Protein AF-A0A455X3H4-F1 (afdb_monomer_lite)

pLDDT: mean 92.58, std 8.88, range [49.88, 98.0]

Radius of gyration: 15.88 Å; chains: 1; bounding box: 37×27×40 Å

Secondary structure (DSSP, 8-state):
--HHHHHHHHHHHHHHHHHHHHHHHHHHHHTTTS-HHHHHHHHHHHHHHHHHHHHHHHHHHHHHHTT--

Foldseek 3Di:
DPPVVVVVVVLVVVLVVVLVVQLVVLCVVCPPVDDPVVSVVVSVVRSVVSVVVSVVVVVVVVCVVVVND

Sequence (69 aa):
MNKLIQEIIIYLIVALSSLFIMSYAVHMLVGGLVSKKTEYLLIIITCIIGVVAIGFMAWDVAKRRKGLK

Structure (mmCIF, N/CA/C/O backbone):
data_AF-A0A455X3H4-F1
#
_entry.id   AF-A0A455X3H4-F1
#
loop_
_atom_site.group_PDB
_atom_site.id
_atom_site.type_symbol
_atom_site.label_atom_id
_atom_site.label_alt_id
_atom_site.label_comp_id
_atom_site.label_asym_id
_atom_site.label_entity_id
_atom_site.label_seq_id
_atom_site.pdbx_PDB_ins_code
_atom_site.Cartn_x
_atom_site.Cartn_y
_atom_site.Cartn_z
_atom_site.occupancy
_atom_site.B_iso_or_equiv
_atom_site.auth_seq_id
_atom_site.auth_comp_id
_atom_site.auth_asym_id
_atom_site.auth_atom_id
_atom_site.pdbx_PDB_model_num
ATOM 1 N N . MET A 1 1 ? -8.092 14.309 20.804 1.00 60.75 1 MET A N 1
ATOM 2 C CA . MET A 1 1 ? -8.401 13.659 19.508 1.00 60.75 1 MET A CA 1
ATOM 3 C C . MET A 1 1 ? -9.185 12.382 19.800 1.00 60.75 1 M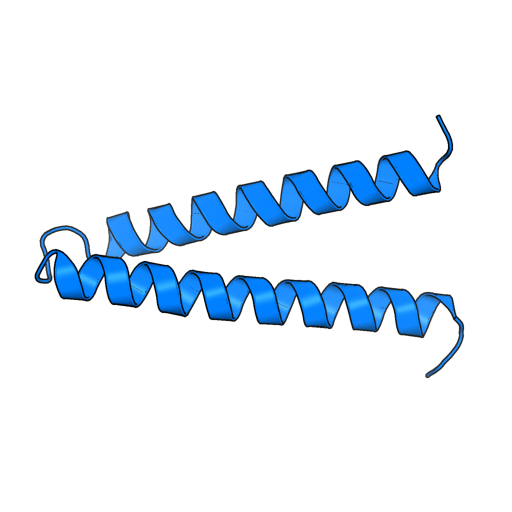ET A C 1
ATOM 5 O O . MET A 1 1 ? -8.800 11.677 20.722 1.00 60.75 1 MET A O 1
ATOM 9 N N . ASN A 1 2 ? -10.306 12.115 19.120 1.00 85.00 2 ASN A N 1
ATOM 10 C CA . ASN A 1 2 ? -11.093 10.890 19.346 1.00 85.00 2 ASN A CA 1
ATOM 11 C C . ASN A 1 2 ? -10.233 9.655 19.009 1.00 85.00 2 ASN A C 1
ATOM 13 O O . ASN A 1 2 ? -9.599 9.647 17.954 1.00 85.00 2 ASN A O 1
ATOM 17 N N . LYS A 1 3 ? -10.209 8.628 19.872 1.00 85.94 3 LYS A N 1
ATOM 18 C CA . LYS A 1 3 ? -9.379 7.417 19.700 1.00 85.94 3 LYS A CA 1
ATOM 19 C C . LYS A 1 3 ? -9.589 6.753 18.332 1.00 85.94 3 LYS A C 1
ATOM 21 O O . LYS A 1 3 ? -8.623 6.337 17.704 1.00 85.94 3 LYS A O 1
ATOM 26 N N . LEU A 1 4 ? -10.828 6.749 17.834 1.00 84.31 4 LEU A N 1
ATOM 27 C CA . LEU A 1 4 ? -11.167 6.213 16.509 1.00 84.31 4 LEU A CA 1
ATOM 28 C C . LEU A 1 4 ? -10.523 7.001 15.361 1.00 84.31 4 LEU A C 1
ATOM 30 O O . LEU A 1 4 ? -10.061 6.416 14.389 1.00 84.31 4 LEU A O 1
ATOM 34 N N . ILE A 1 5 ? -10.463 8.331 15.477 1.00 87.69 5 ILE A N 1
ATOM 35 C CA . ILE A 1 5 ? -9.845 9.187 14.455 1.00 87.69 5 ILE A CA 1
ATOM 36 C C . ILE A 1 5 ? -8.332 8.943 14.415 1.00 87.69 5 ILE A C 1
ATOM 38 O O . ILE A 1 5 ? -7.760 8.860 13.333 1.00 87.69 5 ILE A O 1
ATOM 42 N N . GLN A 1 6 ? -7.688 8.777 15.576 1.00 91.44 6 GLN A N 1
ATOM 43 C CA . GLN A 1 6 ? -6.256 8.455 15.636 1.00 91.44 6 GLN A CA 1
ATOM 44 C C . GLN A 1 6 ? -5.954 7.124 14.945 1.00 91.44 6 GLN A C 1
ATOM 46 O O . GLN A 1 6 ? -5.022 7.037 14.153 1.00 91.44 6 GLN A O 1
ATOM 51 N N . GLU A 1 7 ? -6.766 6.106 15.220 1.00 90.12 7 GLU A N 1
ATOM 52 C CA . GLU A 1 7 ? -6.605 4.775 14.645 1.00 90.12 7 GLU A CA 1
ATOM 53 C C . GLU A 1 7 ? -6.751 4.782 13.115 1.00 90.12 7 GLU A C 1
ATOM 55 O O . GLU A 1 7 ? -5.897 4.242 12.413 1.00 90.12 7 GLU A O 1
ATOM 60 N N . ILE A 1 8 ? -7.775 5.464 12.587 1.00 90.88 8 ILE A N 1
ATOM 61 C CA . ILE A 1 8 ? -7.985 5.599 11.137 1.00 90.88 8 ILE A CA 1
ATOM 62 C C . ILE A 1 8 ? -6.795 6.298 10.470 1.00 90.88 8 ILE A C 1
ATOM 64 O O . ILE A 1 8 ? -6.332 5.846 9.424 1.00 90.88 8 ILE A O 1
ATOM 68 N N . ILE A 1 9 ? -6.278 7.373 11.072 1.00 94.06 9 ILE A N 1
ATOM 69 C CA . ILE A 1 9 ? -5.118 8.098 10.535 1.00 94.06 9 ILE A CA 1
ATOM 70 C C . ILE A 1 9 ? -3.891 7.183 10.482 1.00 94.06 9 ILE A C 1
ATOM 72 O O . ILE A 1 9 ? -3.214 7.133 9.458 1.00 94.06 9 ILE A O 1
ATOM 76 N N . ILE A 1 10 ? -3.622 6.426 11.550 1.00 94.56 10 ILE A N 1
ATOM 77 C CA . ILE A 1 10 ? -2.486 5.496 11.595 1.00 94.56 10 ILE A CA 1
ATOM 78 C C . ILE A 1 10 ? -2.631 4.428 10.507 1.00 94.56 10 ILE A C 1
ATOM 80 O O . ILE A 1 10 ? -1.683 4.186 9.763 1.00 94.56 10 ILE A O 1
ATOM 84 N N . TYR A 1 11 ? -3.813 3.827 10.359 1.00 93.12 11 TYR A N 1
ATOM 85 C CA . TYR A 1 11 ? -4.046 2.817 9.326 1.00 93.12 11 TYR A CA 1
ATOM 86 C C . TYR A 1 11 ? -3.912 3.367 7.909 1.00 93.12 11 TYR A C 1
ATOM 88 O O . TYR A 1 11 ? -3.333 2.694 7.061 1.00 93.12 11 TYR A O 1
ATOM 96 N N . LEU A 1 12 ? -4.375 4.591 7.653 1.00 94.50 12 LEU A N 1
ATOM 97 C CA . LEU A 1 12 ? -4.183 5.242 6.358 1.00 94.50 12 LEU A CA 1
ATOM 98 C C . LEU A 1 12 ? -2.702 5.479 6.057 1.00 94.50 12 LEU A C 1
ATOM 100 O O . LEU A 1 12 ? -2.250 5.168 4.957 1.00 94.50 12 LEU A O 1
ATOM 104 N N . ILE A 1 13 ? -1.936 5.979 7.030 1.00 97.31 13 ILE A N 1
ATOM 105 C CA . ILE A 1 13 ? -0.495 6.210 6.864 1.00 97.31 13 ILE A CA 1
ATOM 106 C C . ILE A 1 13 ? 0.227 4.894 6.566 1.00 97.31 13 ILE A C 1
ATOM 108 O O . ILE A 1 13 ? 1.022 4.836 5.630 1.00 97.31 13 ILE A O 1
ATOM 112 N N . VAL A 1 14 ? -0.074 3.836 7.324 1.00 96.25 14 VAL A N 1
ATOM 113 C CA . VAL A 1 14 ? 0.528 2.510 7.128 1.00 96.25 14 VAL A CA 1
ATOM 114 C C . VAL A 1 14 ? 0.134 1.911 5.777 1.00 96.25 14 VAL A C 1
ATOM 116 O O . VAL A 1 14 ? 0.985 1.354 5.087 1.00 96.25 14 VAL A O 1
ATOM 119 N N . ALA A 1 15 ? -1.128 2.035 5.363 1.00 9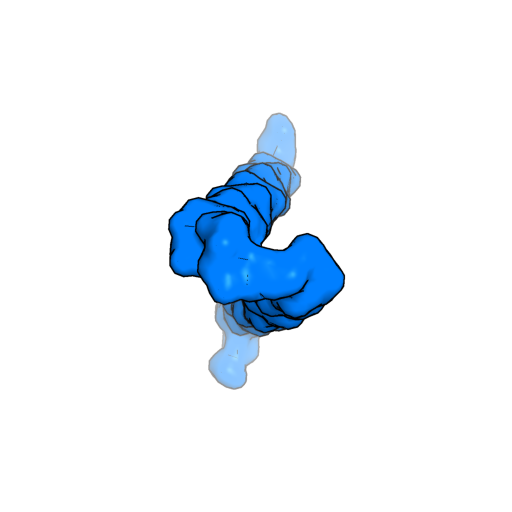6.12 15 ALA A N 1
ATOM 120 C CA . ALA A 1 15 ? -1.581 1.538 4.066 1.00 96.12 15 ALA A CA 1
ATOM 121 C C . ALA A 1 15 ? -0.857 2.240 2.907 1.00 96.12 15 ALA A C 1
ATOM 123 O O . ALA A 1 15 ? -0.361 1.577 1.996 1.00 96.12 15 ALA A O 1
ATOM 124 N N . LEU A 1 16 ? -0.744 3.571 2.963 1.00 97.19 16 LEU A N 1
ATOM 125 C CA . LEU A 1 16 ? -0.048 4.351 1.941 1.00 97.19 16 LEU A CA 1
ATOM 126 C C . LEU A 1 16 ? 1.445 4.017 1.902 1.00 97.19 16 LEU A C 1
ATOM 128 O O . LEU A 1 16 ? 1.964 3.705 0.832 1.00 97.19 16 LEU A O 1
ATOM 132 N N . SER A 1 17 ? 2.132 4.026 3.048 1.00 97.81 17 SER A N 1
ATOM 133 C CA . SER A 1 17 ? 3.563 3.702 3.102 1.00 97.81 17 SER A CA 1
ATOM 134 C C . SER A 1 17 ? 3.851 2.286 2.601 1.00 97.81 17 SER A C 1
ATOM 136 O O . SER A 1 17 ? 4.793 2.094 1.836 1.00 97.81 17 SER A O 1
ATOM 138 N N . SER A 1 18 ? 2.994 1.316 2.929 1.00 96.00 18 SER A N 1
ATOM 139 C CA . SER A 1 18 ? 3.111 -0.059 2.431 1.00 96.00 18 SER A CA 1
ATOM 140 C C . SER A 1 18 ? 2.973 -0.137 0.908 1.00 96.00 18 SER A C 1
ATOM 142 O O . SER A 1 18 ? 3.735 -0.855 0.265 1.00 96.00 18 SER A O 1
ATOM 144 N N . LEU A 1 19 ? 2.047 0.621 0.306 1.00 96.62 19 LEU A N 1
ATOM 145 C CA . LEU A 1 19 ? 1.888 0.664 -1.153 1.00 96.62 19 LEU A CA 1
ATOM 146 C C . LEU A 1 19 ? 3.095 1.303 -1.851 1.00 96.62 19 LEU A C 1
ATOM 148 O O . LEU A 1 19 ? 3.518 0.811 -2.898 1.00 96.62 19 LEU A O 1
ATOM 152 N N . PHE A 1 20 ? 3.680 2.353 -1.268 1.00 97.00 20 PHE A N 1
ATOM 153 C CA . PHE A 1 20 ? 4.912 2.953 -1.790 1.00 97.00 20 PHE A CA 1
ATOM 154 C C . PHE A 1 20 ? 6.090 1.981 -1.724 1.00 97.00 20 PHE A C 1
ATOM 156 O O . PHE A 1 20 ? 6.803 1.821 -2.714 1.00 97.00 20 PHE A O 1
ATOM 163 N N . ILE A 1 21 ? 6.261 1.295 -0.591 1.00 97.31 21 ILE A N 1
ATOM 164 C CA . ILE A 1 21 ? 7.299 0.271 -0.430 1.00 97.31 21 ILE A CA 1
ATOM 165 C C . ILE A 1 21 ? 7.092 -0.855 -1.447 1.00 97.31 21 ILE A C 1
ATOM 167 O O . ILE A 1 21 ? 8.051 -1.269 -2.088 1.00 97.31 21 ILE A O 1
ATOM 171 N N . MET A 1 22 ? 5.853 -1.310 -1.653 1.00 96.75 22 MET A N 1
ATOM 172 C CA . MET A 1 22 ? 5.524 -2.342 -2.640 1.00 96.75 22 MET A CA 1
ATOM 173 C C . MET A 1 22 ? 5.888 -1.913 -4.068 1.00 96.75 22 MET A C 1
ATOM 175 O O . MET A 1 22 ? 6.525 -2.670 -4.795 1.00 96.75 22 MET A O 1
ATOM 179 N N . SER A 1 23 ? 5.523 -0.691 -4.464 1.00 96.25 23 SER A N 1
ATOM 180 C CA . SER A 1 23 ? 5.884 -0.130 -5.773 1.00 96.25 23 SER A CA 1
ATOM 181 C C . SER A 1 23 ? 7.402 -0.116 -5.976 1.00 96.25 23 SER A C 1
ATOM 183 O O . SER A 1 23 ? 7.908 -0.592 -6.994 1.00 96.25 23 SER A O 1
ATOM 185 N N . TYR A 1 24 ? 8.140 0.352 -4.966 1.00 96.75 24 TYR A N 1
ATOM 186 C CA . TYR A 1 24 ? 9.597 0.388 -5.011 1.00 96.75 24 TYR A CA 1
ATOM 187 C C . TYR A 1 24 ? 10.216 -1.014 -5.024 1.00 96.75 24 TYR A C 1
ATOM 189 O O . TYR A 1 24 ? 11.184 -1.246 -5.739 1.00 96.75 24 TYR A O 1
ATOM 197 N N . ALA A 1 25 ? 9.637 -1.973 -4.301 1.00 97.25 25 ALA A N 1
ATOM 198 C CA . ALA A 1 25 ? 10.083 -3.362 -4.317 1.00 97.25 25 ALA A CA 1
ATOM 199 C C . ALA A 1 25 ? 9.941 -3.983 -5.714 1.00 97.25 25 ALA A C 1
ATOM 201 O O . ALA A 1 25 ? 10.867 -4.641 -6.183 1.00 97.25 25 ALA A O 1
ATOM 202 N N . VAL A 1 26 ? 8.829 -3.728 -6.413 1.00 97.06 26 VAL A N 1
ATOM 203 C CA . VAL A 1 26 ? 8.661 -4.165 -7.807 1.00 97.06 26 VAL A CA 1
ATOM 204 C C . VAL A 1 26 ? 9.685 -3.478 -8.710 1.00 97.06 26 VAL A C 1
ATOM 206 O O . VAL A 1 26 ? 10.337 -4.163 -9.494 1.00 97.06 26 VAL A O 1
ATOM 209 N N . HIS A 1 27 ? 9.891 -2.165 -8.564 1.00 95.94 27 HIS A N 1
ATOM 210 C CA . HIS A 1 27 ? 10.922 -1.432 -9.307 1.00 95.94 27 HIS A CA 1
ATOM 211 C C . HIS A 1 27 ? 12.327 -2.009 -9.079 1.00 95.94 27 HIS A C 1
ATOM 213 O O . HIS A 1 27 ? 13.057 -2.226 -10.035 1.00 95.94 27 HIS A O 1
ATOM 219 N N . MET A 1 28 ? 12.705 -2.331 -7.840 1.00 96.75 28 MET A N 1
ATOM 220 C CA . MET A 1 28 ? 13.990 -2.973 -7.542 1.00 96.75 28 MET A CA 1
ATOM 221 C C . MET A 1 28 ? 14.093 -4.387 -8.122 1.00 96.75 28 MET A C 1
ATOM 223 O O . MET A 1 28 ? 15.178 -4.806 -8.513 1.00 96.75 28 MET A O 1
ATOM 227 N N . LEU A 1 29 ? 12.983 -5.129 -8.158 1.00 96.19 29 LEU A N 1
ATOM 228 C CA . LEU A 1 29 ? 12.959 -6.514 -8.618 1.00 96.19 29 LEU A CA 1
ATOM 229 C C . LEU A 1 29 ? 13.096 -6.629 -10.140 1.00 96.19 29 LEU A C 1
ATOM 231 O O . LEU A 1 29 ? 13.786 -7.524 -10.618 1.00 96.19 29 LEU A O 1
ATOM 235 N N . VAL A 1 30 ? 12.412 -5.766 -10.898 1.00 95.69 30 VAL A N 1
ATOM 236 C CA . VAL A 1 30 ? 12.328 -5.875 -12.369 1.00 95.69 30 VAL A CA 1
ATOM 237 C C . VAL A 1 30 ? 12.936 -4.684 -13.111 1.00 95.69 30 VAL A C 1
ATOM 239 O O . VAL A 1 30 ? 12.996 -4.693 -14.343 1.00 95.69 30 VAL A O 1
ATOM 242 N N . GLY A 1 31 ? 13.404 -3.669 -12.386 1.00 93.62 31 GLY A N 1
ATOM 243 C CA . GLY A 1 31 ? 13.994 -2.456 -12.942 1.00 93.62 31 GLY A CA 1
ATOM 244 C C . GLY A 1 31 ? 15.199 -2.770 -13.816 1.00 93.62 31 GLY A C 1
ATOM 245 O O . GLY A 1 31 ? 16.130 -3.460 -13.409 1.00 93.62 31 GLY A O 1
ATOM 246 N N . GLY A 1 32 ? 15.160 -2.296 -15.059 1.00 91.25 32 GLY A N 1
ATOM 247 C CA . GLY A 1 32 ? 16.202 -2.570 -16.052 1.00 91.25 32 GLY A CA 1
ATOM 248 C C . GLY A 1 32 ? 16.192 -3.989 -16.640 1.00 91.25 32 GLY A C 1
ATOM 249 O O . GLY A 1 32 ? 16.901 -4.224 -17.615 1.00 91.25 32 GLY A O 1
ATOM 250 N N . LEU A 1 33 ? 15.371 -4.911 -16.118 1.00 94.50 33 LEU A N 1
ATOM 251 C CA . LEU A 1 33 ? 15.182 -6.263 -16.669 1.00 94.50 33 LEU A CA 1
ATOM 252 C C . LEU A 1 33 ? 14.048 -6.330 -17.701 1.00 94.50 33 LEU A C 1
ATOM 254 O O . LEU A 1 33 ? 13.994 -7.257 -18.508 1.00 94.50 33 LEU A O 1
ATOM 258 N N . VAL A 1 34 ? 13.131 -5.361 -17.681 1.00 96.12 34 VAL A N 1
ATOM 259 C CA . VAL A 1 34 ? 11.982 -5.290 -18.593 1.00 96.12 34 VAL A CA 1
ATOM 260 C C . VAL A 1 34 ? 11.855 -3.904 -19.225 1.00 96.12 34 VAL A C 1
ATOM 262 O O . VAL A 1 34 ? 12.483 -2.935 -18.802 1.00 96.12 34 VAL A O 1
ATOM 265 N N . SER A 1 35 ? 11.019 -3.788 -20.261 1.00 96.31 35 SER A N 1
ATOM 266 C CA . SER A 1 35 ? 10.699 -2.479 -20.839 1.00 96.31 35 SER A CA 1
ATOM 267 C C . SER A 1 35 ? 10.010 -1.580 -19.804 1.00 96.31 35 SER A C 1
ATOM 269 O O . SER A 1 35 ? 9.210 -2.063 -19.001 1.00 96.31 35 SER A O 1
ATOM 271 N N . LYS A 1 36 ? 10.220 -0.259 -19.886 1.00 95.25 36 LYS A N 1
ATOM 272 C CA . LYS A 1 36 ? 9.574 0.722 -18.989 1.00 95.25 36 LYS A CA 1
ATOM 273 C C . LYS A 1 36 ? 8.055 0.540 -18.908 1.00 95.25 36 LYS A C 1
ATOM 275 O O . LYS A 1 36 ? 7.468 0.636 -17.839 1.00 95.25 36 LYS A O 1
ATOM 280 N N . LYS A 1 37 ? 7.406 0.240 -20.041 1.00 96.56 37 LYS A N 1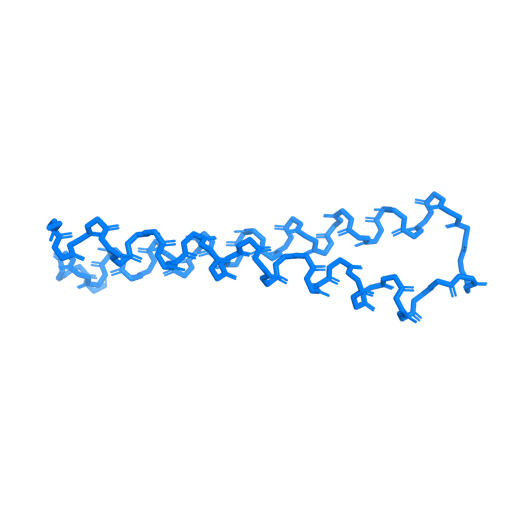
ATOM 281 C CA . LYS A 1 37 ? 5.955 0.009 -20.095 1.00 96.56 37 LYS A CA 1
ATOM 282 C C . LYS A 1 37 ? 5.549 -1.221 -19.278 1.00 96.56 37 LYS A C 1
ATOM 284 O O . LYS A 1 37 ? 4.554 -1.168 -18.562 1.00 96.56 37 LYS A O 1
ATOM 289 N N . THR A 1 38 ? 6.311 -2.308 -19.388 1.00 96.81 38 THR A N 1
ATOM 290 C CA . THR A 1 38 ? 6.077 -3.546 -18.630 1.00 96.81 38 THR A CA 1
ATOM 291 C C . THR A 1 38 ? 6.296 -3.323 -17.139 1.00 96.81 38 THR A C 1
ATOM 293 O O . THR A 1 38 ? 5.482 -3.764 -16.338 1.00 96.81 38 THR A O 1
ATOM 296 N N . GLU A 1 39 ? 7.348 -2.597 -16.771 1.00 96.38 39 GLU A N 1
ATOM 297 C CA . GLU A 1 39 ? 7.656 -2.262 -15.381 1.00 96.38 39 GLU A CA 1
ATOM 298 C C . GLU A 1 39 ? 6.516 -1.482 -14.715 1.00 96.38 39 GLU A C 1
ATOM 300 O O . GLU A 1 39 ? 5.999 -1.903 -13.681 1.00 96.38 39 GLU A O 1
ATOM 305 N N . TYR A 1 40 ? 6.040 -0.404 -15.352 1.00 96.25 40 TYR A N 1
ATOM 306 C CA . TYR A 1 40 ? 4.898 0.357 -14.840 1.00 96.25 40 TYR A CA 1
ATOM 307 C C . TYR A 1 40 ? 3.633 -0.495 -14.734 1.00 96.25 40 TYR A C 1
ATOM 309 O O . TYR A 1 40 ? 2.886 -0.367 -13.767 1.00 96.25 40 TYR A O 1
ATOM 317 N N . LEU A 1 41 ? 3.394 -1.381 -15.702 1.00 97.88 41 LEU A N 1
ATOM 318 C CA . LEU A 1 41 ? 2.235 -2.268 -15.686 1.00 97.88 41 LEU A CA 1
ATOM 319 C C . LEU A 1 41 ? 2.300 -3.258 -14.511 1.00 97.88 41 LEU A C 1
ATOM 321 O O . LEU A 1 41 ? 1.296 -3.446 -13.827 1.00 97.88 41 LEU A O 1
ATOM 325 N N . LEU A 1 42 ? 3.475 -3.825 -14.224 1.00 97.38 42 LEU A N 1
ATOM 326 C CA . LEU A 1 42 ? 3.687 -4.695 -13.063 1.00 97.38 42 LEU A CA 1
ATOM 327 C C . LEU A 1 42 ? 3.499 -3.943 -11.742 1.00 97.38 42 LEU A C 1
ATOM 329 O O . LEU A 1 42 ? 2.827 -4.457 -10.846 1.00 97.38 42 LEU A O 1
ATOM 333 N N . ILE A 1 43 ? 4.032 -2.722 -11.629 1.00 97.12 43 ILE A N 1
ATOM 334 C CA . ILE A 1 43 ? 3.841 -1.866 -10.450 1.00 97.12 43 ILE A CA 1
ATOM 335 C C . ILE A 1 43 ? 2.349 -1.594 -10.232 1.00 97.12 43 ILE A C 1
ATOM 337 O O . ILE A 1 43 ? 1.839 -1.831 -9.139 1.00 97.12 43 ILE A O 1
ATOM 341 N N . ILE A 1 44 ? 1.629 -1.158 -11.272 1.00 97.31 44 ILE A N 1
ATOM 342 C CA . ILE A 1 44 ? 0.196 -0.839 -11.192 1.00 97.31 44 ILE A CA 1
ATOM 343 C C . ILE A 1 44 ? -0.610 -2.063 -10.757 1.00 97.31 44 ILE A C 1
ATOM 345 O O . ILE A 1 44 ? -1.398 -1.966 -9.817 1.00 97.31 44 ILE A O 1
ATOM 349 N N . ILE A 1 45 ? -0.402 -3.218 -11.398 1.00 97.81 45 ILE A N 1
ATOM 350 C CA . ILE A 1 45 ? -1.115 -4.455 -11.052 1.00 97.81 45 ILE A CA 1
ATOM 351 C C . ILE A 1 45 ? -0.838 -4.843 -9.599 1.00 97.81 45 ILE A C 1
ATOM 353 O O . ILE A 1 45 ? -1.770 -5.132 -8.850 1.00 97.81 45 ILE A O 1
ATOM 357 N N . THR A 1 46 ? 0.425 -4.802 -9.178 1.00 97.25 46 THR A N 1
ATOM 358 C CA . THR A 1 46 ? 0.813 -5.178 -7.814 1.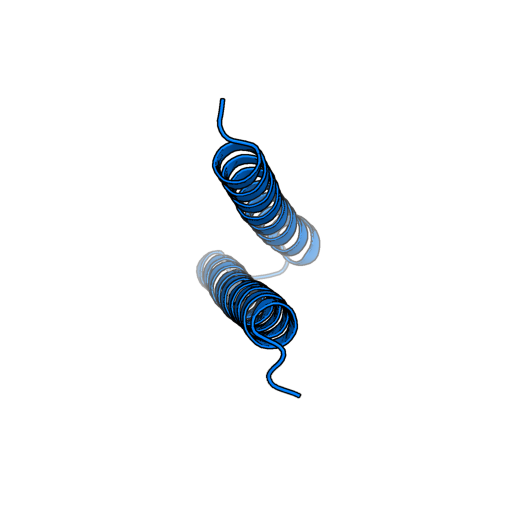00 97.25 46 THR A CA 1
ATOM 359 C C . THR A 1 46 ? 0.213 -4.222 -6.782 1.00 97.25 46 THR A C 1
ATOM 361 O O . THR A 1 46 ? -0.327 -4.666 -5.768 1.00 97.25 46 THR A O 1
ATOM 364 N N . CYS A 1 47 ? 0.221 -2.913 -7.048 1.00 97.25 47 CYS A N 1
ATOM 365 C CA . CYS A 1 47 ? -0.427 -1.926 -6.187 1.00 97.25 47 CYS A CA 1
ATOM 366 C C . CYS A 1 47 ? -1.949 -2.123 -6.122 1.00 97.25 47 CYS A C 1
ATOM 368 O O . CYS A 1 47 ? -2.509 -2.023 -5.034 1.00 97.25 47 CYS A O 1
ATOM 370 N N . ILE A 1 48 ? -2.621 -2.447 -7.235 1.00 98.00 48 ILE A N 1
ATOM 371 C CA . ILE A 1 48 ? -4.064 -2.750 -7.245 1.00 98.00 48 ILE A CA 1
ATOM 372 C C . ILE A 1 48 ? -4.362 -3.964 -6.361 1.00 98.00 48 ILE A C 1
ATOM 374 O O . ILE A 1 48 ? -5.260 -3.899 -5.524 1.00 98.00 48 ILE A O 1
ATOM 378 N N . ILE A 1 49 ? -3.586 -5.043 -6.494 1.00 97.94 49 ILE A N 1
ATOM 379 C CA . ILE A 1 49 ? -3.723 -6.232 -5.640 1.00 97.94 49 ILE A CA 1
ATOM 380 C C . ILE A 1 49 ? -3.533 -5.849 -4.166 1.00 97.94 49 ILE A C 1
ATOM 382 O O . ILE A 1 49 ? -4.335 -6.245 -3.320 1.00 97.94 49 ILE A O 1
ATOM 386 N N . GLY A 1 50 ? -2.523 -5.028 -3.861 1.00 97.06 50 GLY A N 1
ATOM 387 C CA . GLY A 1 50 ? -2.281 -4.511 -2.515 1.00 97.06 50 GLY A CA 1
ATOM 388 C C . GLY A 1 50 ? -3.465 -3.716 -1.958 1.00 97.06 50 GLY A C 1
ATOM 389 O O . GLY A 1 50 ? -3.902 -3.972 -0.838 1.00 97.06 50 GLY A O 1
ATOM 390 N N . VAL A 1 51 ? -4.037 -2.799 -2.744 1.00 97.50 51 VAL A N 1
ATOM 391 C CA . VAL A 1 51 ? -5.225 -2.017 -2.356 1.00 97.50 51 VAL A CA 1
ATOM 392 C C . VAL A 1 51 ? -6.420 -2.928 -2.084 1.00 97.50 51 VAL A C 1
ATOM 394 O O . VAL A 1 51 ? -7.101 -2.749 -1.075 1.00 97.50 51 VAL A O 1
ATOM 397 N N . VAL A 1 52 ? -6.665 -3.923 -2.941 1.00 97.94 52 VAL A N 1
ATOM 398 C CA . VAL A 1 52 ? -7.759 -4.889 -2.758 1.00 97.94 52 VAL A CA 1
ATOM 399 C C . VAL A 1 52 ? -7.562 -5.699 -1.476 1.00 97.94 52 VAL A C 1
ATOM 401 O O . VAL A 1 52 ? -8.505 -5.840 -0.698 1.00 97.94 52 VAL A O 1
ATOM 404 N N . ALA A 1 53 ? -6.344 -6.180 -1.210 1.00 97.06 53 ALA A N 1
ATOM 405 C CA . ALA A 1 53 ? -6.029 -6.933 0.002 1.00 97.06 53 ALA A CA 1
ATOM 406 C C . ALA A 1 53 ? -6.218 -6.086 1.272 1.00 97.06 53 ALA A C 1
ATOM 408 O O . ALA A 1 53 ? -6.901 -6.515 2.202 1.00 97.06 53 ALA A O 1
ATOM 409 N N . ILE A 1 54 ? -5.687 -4.858 1.292 1.00 96.31 54 ILE A N 1
ATOM 410 C CA . ILE A 1 54 ? -5.860 -3.920 2.413 1.00 96.31 54 ILE A CA 1
ATOM 411 C C . ILE A 1 54 ? -7.346 -3.598 2.615 1.00 96.31 54 ILE A C 1
ATOM 413 O O . ILE A 1 54 ? -7.826 -3.605 3.747 1.00 96.31 54 ILE A O 1
ATOM 417 N N . GLY A 1 55 ? -8.092 -3.355 1.533 1.00 95.44 55 GLY A N 1
ATOM 418 C CA . GLY A 1 55 ? -9.530 -3.093 1.584 1.00 95.44 55 GLY A CA 1
ATOM 419 C C . GLY A 1 55 ? -10.320 -4.269 2.157 1.00 95.44 55 GLY A C 1
ATOM 420 O O . GLY A 1 55 ? -11.185 -4.074 3.011 1.00 95.44 55 GLY A O 1
ATOM 421 N N . PHE A 1 56 ? -9.977 -5.495 1.756 1.00 96.56 56 PHE A N 1
ATOM 422 C CA . PHE A 1 56 ? -10.570 -6.711 2.306 1.00 96.56 56 PHE A CA 1
ATOM 423 C C . PHE A 1 56 ? -10.262 -6.870 3.800 1.00 96.56 56 PHE A C 1
ATOM 425 O O . PHE A 1 56 ? -11.169 -7.138 4.584 1.00 96.56 56 PHE A O 1
ATOM 432 N N . MET A 1 57 ? -9.015 -6.638 4.219 1.00 94.06 57 MET A N 1
ATOM 433 C CA . MET A 1 57 ? -8.627 -6.678 5.634 1.00 94.06 57 MET A CA 1
ATOM 434 C C . MET A 1 57 ? -9.353 -5.607 6.456 1.00 94.06 57 MET A C 1
ATOM 436 O O . MET A 1 57 ? -9.843 -5.890 7.548 1.00 94.06 57 MET A O 1
ATOM 440 N N . ALA A 1 58 ? -9.467 -4.384 5.933 1.00 92.50 58 ALA A N 1
ATOM 441 C CA . ALA A 1 58 ? -10.200 -3.305 6.586 1.00 92.50 58 ALA A CA 1
ATOM 442 C C . ALA A 1 58 ? -11.691 -3.650 6.739 1.00 92.50 58 ALA A C 1
ATOM 444 O O . ALA A 1 58 ? -12.280 -3.411 7.797 1.00 92.50 58 ALA A O 1
ATOM 445 N N . TRP A 1 59 ? -12.291 -4.258 5.711 1.00 93.56 59 TRP A N 1
ATOM 446 C CA . TRP A 1 59 ? -13.666 -4.746 5.762 1.00 93.56 59 TRP A CA 1
ATOM 447 C C . TRP A 1 59 ? -13.846 -5.878 6.777 1.00 93.56 59 TRP A C 1
ATOM 449 O O . TRP A 1 59 ? -14.773 -5.812 7.584 1.00 93.56 59 TRP A O 1
ATOM 459 N N . ASP A 1 60 ? -12.952 -6.868 6.797 1.00 93.56 60 ASP A N 1
ATOM 460 C CA . ASP A 1 60 ? -12.973 -7.974 7.761 1.00 93.56 60 ASP A CA 1
ATOM 461 C C . ASP A 1 60 ? -12.880 -7.456 9.206 1.00 93.56 60 ASP A C 1
ATOM 463 O O . ASP A 1 60 ? -13.704 -7.798 10.056 1.00 93.56 60 ASP A O 1
ATOM 467 N N . VAL A 1 61 ? -11.958 -6.528 9.480 1.00 90.56 61 VAL A N 1
ATOM 468 C CA . VAL A 1 61 ? -11.848 -5.875 10.793 1.00 90.56 61 VAL A CA 1
ATOM 469 C C . VAL A 1 61 ? -13.137 -5.131 11.151 1.00 90.56 61 VAL A C 1
ATOM 471 O O . VAL A 1 61 ? -13.631 -5.262 12.273 1.00 90.56 61 VAL A O 1
ATOM 474 N N . ALA A 1 62 ? -13.723 -4.378 10.216 1.00 88.75 62 ALA A N 1
ATOM 475 C CA . ALA A 1 62 ? -14.978 -3.665 10.450 1.00 88.75 62 ALA A CA 1
ATOM 476 C C . ALA A 1 62 ? -16.158 -4.621 10.702 1.00 88.75 62 ALA A C 1
ATOM 478 O O . ALA A 1 62 ? -16.995 -4.346 11.564 1.00 88.75 62 ALA A O 1
ATOM 479 N N . LYS A 1 63 ? -16.218 -5.751 9.988 1.00 92.38 63 LYS A N 1
ATOM 480 C CA . LYS A 1 63 ? -17.233 -6.796 10.167 1.00 92.38 63 LYS A CA 1
ATOM 481 C C . LYS A 1 63 ? -17.120 -7.431 11.557 1.00 92.38 63 LYS A C 1
ATOM 483 O O . LYS A 1 63 ? -18.109 -7.465 12.291 1.00 92.38 63 LYS A O 1
ATOM 488 N N . ARG A 1 64 ? -15.908 -7.822 11.966 1.00 88.88 64 ARG A N 1
ATOM 489 C CA . ARG A 1 64 ? -15.634 -8.409 13.290 1.00 88.88 64 ARG A CA 1
ATOM 490 C C . ARG A 1 64 ? -15.942 -7.443 14.433 1.00 88.88 64 ARG A C 1
ATOM 492 O O . ARG A 1 64 ? -16.520 -7.855 15.435 1.00 88.88 64 ARG A O 1
ATOM 499 N N . ARG A 1 65 ? -15.642 -6.147 14.271 1.00 85.69 65 ARG A N 1
ATOM 500 C CA . ARG A 1 65 ? -16.000 -5.100 15.253 1.00 85.69 65 ARG A CA 1
ATOM 501 C C . ARG A 1 65 ? -17.510 -4.944 15.442 1.00 85.69 65 ARG A C 1
ATOM 503 O O . ARG A 1 65 ? -17.942 -4.574 16.526 1.00 85.69 65 ARG A O 1
ATOM 510 N N . LYS A 1 66 ? -18.311 -5.244 14.416 1.00 84.69 66 LYS A N 1
ATOM 511 C CA . LYS A 1 66 ? -19.782 -5.231 14.488 1.00 84.69 66 LYS A CA 1
ATOM 512 C C . LYS A 1 66 ? -20.373 -6.511 15.101 1.00 84.69 66 LYS A C 1
ATOM 514 O O . LYS A 1 66 ? -21.591 -6.634 15.153 1.00 84.69 66 LYS A O 1
ATOM 519 N N . GLY A 1 67 ? -19.545 -7.465 15.542 1.00 71.44 67 GLY A N 1
ATOM 520 C CA . GLY A 1 67 ? -20.003 -8.749 16.090 1.00 71.44 67 GLY A CA 1
ATOM 521 C C . GLY A 1 67 ? -20.583 -9.708 15.043 1.00 71.44 67 GLY A C 1
ATOM 522 O O . GLY A 1 67 ? -21.143 -10.743 15.398 1.00 71.44 67 GLY A O 1
ATOM 523 N N . LEU A 1 68 ? -20.448 -9.384 13.754 1.00 60.50 68 LEU A N 1
ATOM 524 C CA . LEU A 1 68 ? -20.884 -10.232 12.650 1.00 60.50 68 LEU A CA 1
ATOM 525 C C . LEU A 1 68 ? -19.778 -11.262 12.381 1.00 60.50 68 LEU A C 1
ATOM 527 O O . LEU A 1 68 ? -18.709 -10.892 11.895 1.00 60.50 68 LEU A O 1
ATOM 531 N N . LYS A 1 69 ? -20.021 -12.532 12.733 1.00 49.88 69 LYS A N 1
ATOM 532 C CA . LYS A 1 69 ? -19.141 -13.660 12.377 1.00 49.88 69 LYS A CA 1
ATOM 533 C C . LYS A 1 69 ? 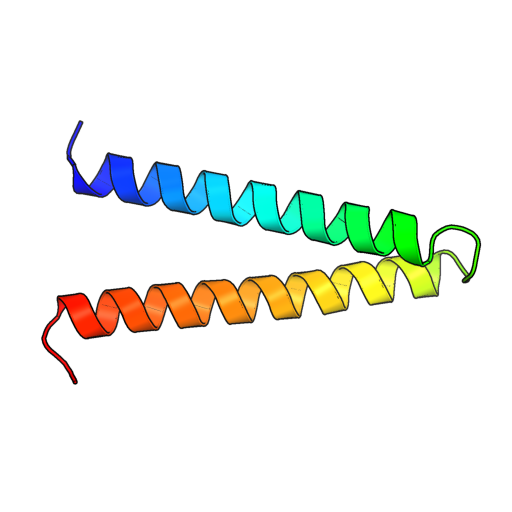-19.047 -13.799 10.856 1.00 49.88 69 LYS A C 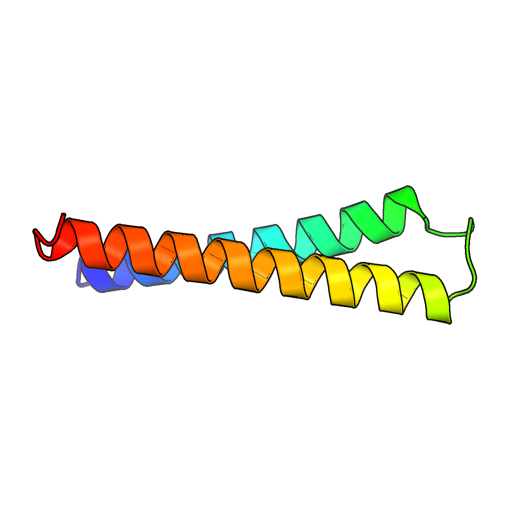1
ATOM 535 O O . LYS A 1 69 ? -20.085 -13.703 10.163 1.00 49.88 69 LYS A O 1
#